Protein AF-A0A1B9SHD8-F1 (afdb_monomer_lite)

Foldseek 3Di:
DVVVLVVCLVPVVDDDQDDPDDADQPRCPVCVVVVHDDHDDDDDPVVCVVDVVSVVVVVCVVCHRPPDDDDSLVVVVVVDVVPDPDDDDPPDDD

pLDDT: mean 76.95, std 13.73, range [38.31, 97.06]

Structure (mmCIF, N/CA/C/O backbone):
data_AF-A0A1B9SHD8-F1
#
_entry.id   AF-A0A1B9SHD8-F1
#
loop_
_atom_site.group_PDB
_atom_site.id
_atom_site.type_symbol
_atom_site.label_atom_id
_atom_site.label_alt_id
_atom_site.label_comp_id
_atom_site.label_asym_id
_atom_site.label_entity_id
_atom_site.label_seq_id
_atom_site.pdbx_PDB_ins_code
_atom_site.Cartn_x
_atom_site.Cartn_y
_atom_site.Cartn_z
_atom_site.occupancy
_atom_site.B_iso_or_equiv
_atom_site.auth_seq_id
_atom_site.auth_comp_id
_atom_site.auth_asym_id
_atom_site.auth_atom_id
_atom_site.pdbx_PDB_model_num
ATOM 1 N N . MET A 1 1 ? 9.414 14.194 1.054 1.00 69.25 1 MET A N 1
ATOM 2 C CA . MET A 1 1 ? 9.375 13.104 0.051 1.00 69.25 1 MET A CA 1
ATOM 3 C C . MET A 1 1 ? 10.114 13.450 -1.235 1.00 69.25 1 MET A C 1
ATOM 5 O O . MET A 1 1 ? 10.987 12.679 -1.592 1.00 69.25 1 MET A O 1
ATOM 9 N N . GLY A 1 2 ? 9.849 14.589 -1.893 1.00 74.38 2 GLY A N 1
ATOM 10 C CA . GLY A 1 2 ? 10.482 14.926 -3.184 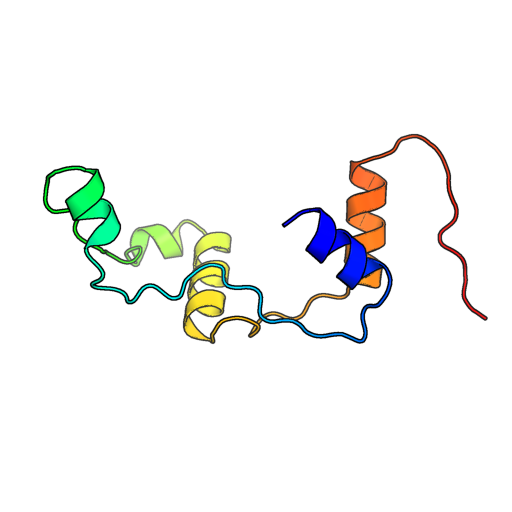1.00 74.38 2 GLY A CA 1
ATOM 11 C C . GLY A 1 2 ? 12.016 14.846 -3.208 1.00 74.38 2 GLY A C 1
ATOM 12 O O . GLY A 1 2 ? 12.568 14.189 -4.079 1.00 74.38 2 GLY A O 1
ATOM 13 N N . ALA A 1 3 ? 12.698 15.419 -2.210 1.00 79.06 3 ALA A N 1
ATOM 14 C CA . ALA A 1 3 ? 14.163 15.358 -2.119 1.00 79.06 3 ALA A CA 1
ATOM 15 C C . ALA A 1 3 ? 14.709 13.928 -1.936 1.00 79.06 3 ALA A C 1
ATOM 17 O O . ALA A 1 3 ? 15.738 13.583 -2.502 1.00 79.06 3 ALA A O 1
ATOM 18 N N . ILE A 1 4 ? 13.999 13.080 -1.182 1.00 77.12 4 ILE A N 1
ATOM 19 C CA . ILE A 1 4 ? 14.417 11.690 -0.954 1.00 77.12 4 ILE A CA 1
ATOM 20 C C . ILE A 1 4 ? 14.229 10.867 -2.234 1.00 77.12 4 ILE A C 1
ATOM 22 O O . ILE A 1 4 ? 15.105 10.100 -2.608 1.00 77.12 4 ILE A O 1
ATOM 26 N N . VAL A 1 5 ? 13.109 11.067 -2.937 1.00 76.31 5 VAL A N 1
ATOM 27 C CA . VAL A 1 5 ? 12.852 10.421 -4.232 1.00 76.31 5 VAL A CA 1
ATOM 28 C C . VAL A 1 5 ? 13.902 10.831 -5.265 1.00 76.31 5 VAL A C 1
ATOM 30 O O . VAL A 1 5 ? 14.404 9.968 -5.975 1.00 76.31 5 VAL A O 1
ATOM 33 N N . ALA A 1 6 ? 14.263 12.117 -5.329 1.00 77.75 6 ALA A N 1
ATOM 34 C CA . ALA A 1 6 ? 15.320 12.594 -6.220 1.00 77.75 6 ALA A CA 1
ATOM 35 C C . ALA A 1 6 ? 16.663 11.905 -5.924 1.00 77.75 6 ALA A C 1
ATOM 37 O O . ALA A 1 6 ? 17.272 11.361 -6.838 1.00 77.75 6 ALA A O 1
ATOM 38 N N . ALA A 1 7 ? 17.058 11.826 -4.649 1.00 77.88 7 ALA A N 1
ATOM 39 C CA . ALA A 1 7 ? 18.299 11.168 -4.244 1.00 77.88 7 ALA A CA 1
ATOM 40 C C . ALA A 1 7 ? 18.329 9.663 -4.584 1.00 77.88 7 ALA A C 1
ATOM 42 O O . ALA A 1 7 ? 19.350 9.161 -5.038 1.00 77.88 7 ALA A O 1
ATOM 43 N N . VAL A 1 8 ? 17.213 8.940 -4.416 1.00 78.62 8 VAL A N 1
ATOM 44 C CA . VAL A 1 8 ? 17.117 7.510 -4.785 1.00 78.62 8 VAL A CA 1
ATOM 45 C C . VAL A 1 8 ? 17.197 7.306 -6.301 1.00 78.62 8 VAL A C 1
ATOM 47 O O . VAL A 1 8 ? 17.741 6.310 -6.763 1.00 78.62 8 VAL A O 1
ATOM 50 N N . LEU A 1 9 ? 16.660 8.232 -7.100 1.00 75.25 9 LEU A N 1
ATOM 51 C CA . LEU A 1 9 ? 16.767 8.149 -8.560 1.00 75.25 9 LEU A CA 1
ATOM 52 C C . LEU A 1 9 ? 18.180 8.484 -9.069 1.00 75.25 9 LEU A C 1
ATOM 54 O O . LEU A 1 9 ? 18.563 7.991 -10.128 1.00 75.25 9 LEU A O 1
ATOM 58 N N . GLU A 1 10 ? 18.940 9.303 -8.338 1.00 80.44 10 GLU A N 1
ATOM 59 C CA . GLU A 1 10 ? 20.345 9.620 -8.634 1.00 80.44 10 GLU A CA 1
ATOM 60 C C . GLU A 1 10 ? 21.312 8.498 -8.210 1.00 80.44 10 GLU A C 1
ATOM 62 O O . GLU A 1 10 ? 22.334 8.306 -8.867 1.00 80.44 10 GLU A O 1
ATOM 67 N N . ASP A 1 11 ? 20.975 7.737 -7.161 1.00 78.75 11 ASP A N 1
ATOM 68 C CA . ASP A 1 11 ? 21.760 6.609 -6.636 1.00 78.75 11 ASP A CA 1
ATOM 69 C C . ASP A 1 11 ? 20.853 5.401 -6.286 1.00 78.75 11 ASP A C 1
ATOM 71 O O . ASP A 1 11 ? 20.472 5.206 -5.125 1.00 78.75 11 ASP A O 1
ATOM 75 N N . PRO A 1 12 ? 20.466 4.587 -7.290 1.00 70.25 12 PRO A N 1
ATOM 76 C CA . PRO A 1 12 ? 19.442 3.547 -7.146 1.00 70.25 12 PRO A CA 1
ATOM 77 C C . PRO A 1 12 ? 19.881 2.317 -6.339 1.00 70.25 12 PRO A C 1
ATOM 79 O O . PRO A 1 12 ? 19.031 1.503 -5.984 1.00 70.25 12 PRO A O 1
ATOM 82 N N . GLU A 1 13 ? 21.173 2.172 -6.030 1.00 72.06 13 GLU A N 1
ATOM 83 C CA . GLU A 1 13 ? 21.698 1.066 -5.212 1.00 72.06 13 GLU A CA 1
ATOM 84 C C . GLU A 1 13 ? 21.419 1.266 -3.709 1.00 72.06 13 GLU A C 1
ATOM 86 O O . GLU A 1 13 ? 21.604 0.356 -2.895 1.00 72.06 13 GLU A O 1
ATOM 91 N N . ARG A 1 14 ? 20.923 2.445 -3.308 1.00 65.00 14 ARG A N 1
ATOM 92 C CA . ARG A 1 14 ? 20.486 2.715 -1.934 1.00 65.00 14 ARG A CA 1
ATOM 93 C C . ARG A 1 14 ? 19.003 2.411 -1.745 1.00 65.00 14 ARG A C 1
ATOM 95 O O . ARG A 1 14 ? 18.129 3.212 -2.074 1.00 65.00 14 ARG A O 1
ATOM 102 N N . PHE A 1 15 ? 18.717 1.285 -1.098 1.00 59.50 15 PHE A N 1
ATOM 103 C CA . PHE A 1 15 ? 17.379 0.980 -0.594 1.00 59.50 15 PHE A CA 1
ATOM 104 C C . PHE A 1 15 ? 17.116 1.728 0.717 1.00 59.50 15 PHE A C 1
ATOM 106 O O . PHE A 1 15 ? 17.875 1.599 1.678 1.00 59.50 15 PHE A O 1
ATOM 113 N N . LEU A 1 16 ? 16.021 2.489 0.774 1.00 65.50 16 LEU A N 1
ATOM 114 C CA . LEU A 1 16 ? 15.579 3.168 1.991 1.00 65.50 16 LEU A CA 1
ATOM 115 C C . LEU A 1 16 ? 14.096 2.873 2.235 1.00 65.50 16 LEU A C 1
ATOM 117 O O . LEU A 1 16 ? 13.237 3.261 1.440 1.00 65.50 16 LEU A O 1
ATOM 121 N N . GLU A 1 17 ? 13.772 2.214 3.348 1.00 67.81 17 GLU A N 1
ATOM 122 C CA . GLU A 1 17 ? 12.393 2.187 3.830 1.00 67.81 17 GLU A CA 1
ATOM 123 C C . GLU A 1 17 ? 12.063 3.564 4.419 1.00 67.81 17 GLU A C 1
ATOM 125 O O . GLU A 1 17 ? 12.571 3.950 5.470 1.00 67.81 17 GLU A O 1
ATOM 130 N N . ILE A 1 18 ? 11.225 4.335 3.724 1.00 67.38 18 ILE A N 1
ATOM 131 C CA . ILE A 1 18 ? 10.832 5.671 4.179 1.00 67.38 18 ILE A CA 1
ATOM 132 C C . ILE A 1 18 ? 9.457 5.585 4.832 1.00 67.38 18 ILE A C 1
ATOM 134 O O . ILE A 1 18 ? 8.425 5.501 4.161 1.00 67.38 18 ILE A O 1
ATOM 138 N N . ALA A 1 19 ? 9.433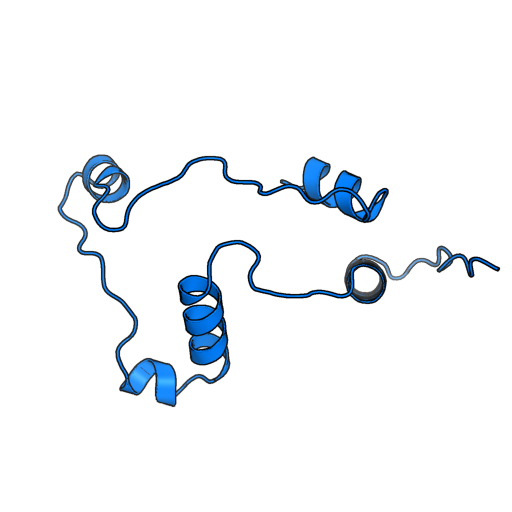 5.674 6.156 1.00 68.44 19 ALA A N 1
ATOM 139 C CA . ALA A 1 19 ? 8.215 5.839 6.930 1.00 68.44 19 ALA A CA 1
ATOM 140 C C . ALA A 1 19 ? 8.381 7.031 7.875 1.00 68.44 19 ALA A C 1
ATOM 142 O O . ALA A 1 19 ? 9.247 7.020 8.739 1.00 68.44 19 ALA A O 1
ATOM 143 N N . SER A 1 20 ? 7.535 8.059 7.736 1.00 66.38 20 SER A N 1
ATOM 144 C CA . SER A 1 20 ? 7.517 9.162 8.713 1.00 66.38 20 SER A CA 1
ATOM 145 C C . SER A 1 20 ? 6.956 8.716 10.066 1.00 66.38 20 SER A C 1
ATOM 147 O O . SER A 1 20 ? 7.305 9.284 11.092 1.00 66.38 20 SER A O 1
ATOM 149 N N . ALA A 1 21 ? 6.061 7.728 10.058 1.00 67.00 21 ALA A N 1
ATOM 150 C CA . ALA A 1 21 ? 5.517 7.076 11.238 1.00 67.00 21 ALA A CA 1
ATOM 151 C C . ALA A 1 21 ? 5.062 5.655 10.868 1.00 67.00 21 ALA A C 1
ATOM 153 O O . ALA A 1 21 ? 4.639 5.391 9.733 1.00 67.00 21 ALA A O 1
ATOM 154 N N . ALA A 1 22 ? 5.137 4.738 11.830 1.00 68.38 22 ALA A N 1
ATOM 155 C CA . ALA A 1 22 ? 4.509 3.426 11.758 1.00 68.38 22 ALA A CA 1
ATOM 156 C C . ALA A 1 22 ? 3.277 3.436 12.666 1.00 68.38 22 ALA A C 1
ATOM 158 O O . ALA A 1 22 ? 3.373 3.642 13.872 1.00 68.38 22 ALA A O 1
ATOM 159 N N . VAL A 1 23 ? 2.107 3.263 12.065 1.00 71.00 23 VAL A N 1
ATOM 160 C CA . VAL A 1 23 ? 0.811 3.382 12.731 1.00 71.00 23 VAL A CA 1
ATOM 161 C C . VAL A 1 23 ? 0.116 2.034 12.567 1.00 71.00 23 VAL A C 1
ATOM 163 O O . VAL A 1 23 ? -0.053 1.557 11.445 1.00 71.00 23 VAL A O 1
ATOM 166 N N . SER A 1 24 ? -0.214 1.374 13.678 1.00 70.12 24 SER A N 1
ATOM 167 C CA . SER A 1 24 ? -0.873 0.064 13.656 1.00 70.12 24 SER A CA 1
ATOM 168 C C . SER A 1 24 ? -2.347 0.188 13.246 1.00 70.12 24 SER A C 1
ATOM 170 O O . SER A 1 24 ? -2.944 1.260 13.335 1.00 70.12 24 SER A O 1
ATOM 172 N N . ARG A 1 25 ? -2.967 -0.925 12.823 1.00 65.75 25 ARG A N 1
ATOM 173 C CA . ARG A 1 25 ? -4.363 -0.974 12.326 1.00 65.75 25 ARG A CA 1
ATOM 174 C C . ARG A 1 25 ? -5.442 -0.619 13.368 1.00 65.75 25 ARG A C 1
ATOM 176 O O . ARG A 1 25 ? -6.615 -0.593 13.020 1.00 65.75 25 ARG A O 1
ATOM 183 N N . GLY A 1 26 ? -5.060 -0.332 14.612 1.00 65.88 26 GLY A N 1
ATOM 184 C CA . GLY A 1 26 ? -5.947 0.165 15.670 1.00 65.88 26 GLY A CA 1
ATOM 185 C C . GLY A 1 26 ? -5.521 1.518 16.238 1.00 65.88 26 GLY A C 1
ATOM 186 O O . GLY A 1 26 ? -6.022 1.921 17.281 1.00 65.88 26 GLY A O 1
ATOM 187 N N . ASN A 1 27 ? -4.563 2.197 15.608 1.00 64.31 27 ASN A N 1
ATOM 188 C CA . ASN A 1 27 ? -4.055 3.449 16.137 1.00 64.31 27 ASN A CA 1
ATOM 189 C C . ASN A 1 27 ? -5.080 4.577 15.918 1.00 64.31 27 ASN A C 1
ATOM 191 O O . ASN A 1 27 ? -5.484 4.870 14.790 1.00 64.31 27 ASN A O 1
ATOM 195 N N . LEU A 1 28 ? -5.498 5.188 17.025 1.00 68.44 28 LEU A N 1
ATOM 196 C CA . LEU A 1 28 ? -6.624 6.111 17.131 1.00 68.44 28 LEU A CA 1
ATOM 197 C C . LEU A 1 28 ? -6.297 7.539 16.695 1.00 68.44 28 LEU A C 1
ATOM 199 O O . LEU A 1 28 ? -7.190 8.366 16.744 1.00 68.44 28 LEU A O 1
ATOM 203 N N . ILE A 1 29 ? -5.092 7.839 16.195 1.00 81.94 29 ILE A N 1
ATOM 204 C CA . ILE A 1 29 ? -4.677 9.217 15.851 1.00 81.94 29 ILE A CA 1
ATOM 205 C C . ILE A 1 29 ? -5.697 9.925 14.946 1.00 81.94 29 ILE A C 1
ATOM 207 O O . ILE A 1 29 ? -5.960 11.111 15.121 1.00 81.94 29 ILE A O 1
ATOM 211 N N . PHE A 1 30 ? -6.307 9.210 13.994 1.00 82.62 30 PHE A N 1
ATOM 212 C CA . PHE A 1 30 ? -7.360 9.788 13.155 1.00 82.62 30 PHE A CA 1
ATOM 213 C C . PHE A 1 30 ? -8.673 10.007 13.911 1.00 82.62 30 PHE A C 1
ATOM 215 O O . PHE A 1 30 ? -9.332 11.016 13.679 1.00 82.62 30 PHE A O 1
ATOM 222 N N . SER A 1 31 ? -9.049 9.092 14.805 1.00 87.56 31 SER A N 1
ATOM 223 C CA . SER A 1 31 ? -10.219 9.246 15.676 1.00 87.56 31 SER A CA 1
ATOM 224 C C . SER A 1 31 ? -10.035 10.407 16.656 1.00 87.56 31 SER A C 1
ATOM 226 O O . SER A 1 31 ? -10.944 11.217 16.816 1.00 87.56 31 SER A O 1
ATOM 228 N N . ASP A 1 32 ? -8.846 10.523 17.249 1.00 86.38 32 ASP A N 1
ATOM 229 C CA . ASP A 1 32 ? -8.461 11.588 18.172 1.00 86.38 32 ASP A CA 1
ATOM 230 C C . ASP A 1 32 ? -8.472 12.940 17.455 1.00 86.38 32 ASP A C 1
ATOM 232 O O . ASP A 1 32 ? -9.117 13.881 17.912 1.00 86.38 32 ASP A O 1
ATOM 236 N N . ALA A 1 33 ? -7.845 13.024 16.275 1.00 89.44 33 ALA A N 1
ATOM 237 C CA . ALA A 1 33 ? -7.855 14.234 15.454 1.00 89.44 33 ALA A CA 1
ATOM 238 C C . ALA A 1 33 ? -9.266 14.619 14.977 1.00 89.44 33 ALA A C 1
ATOM 240 O O . ALA A 1 33 ? -9.564 15.801 14.821 1.00 89.44 33 ALA A O 1
ATOM 241 N N . ALA A 1 34 ? -10.139 13.637 14.740 1.00 89.62 34 ALA A N 1
ATOM 242 C CA . ALA A 1 34 ? -11.519 13.868 14.322 1.00 89.62 34 ALA A CA 1
ATOM 243 C C . ALA A 1 34 ? -12.495 14.090 15.492 1.00 89.62 34 ALA A C 1
ATOM 245 O O . ALA A 1 34 ? -13.663 14.390 15.242 1.00 89.62 34 ALA A O 1
ATOM 246 N N . GLY A 1 35 ? -12.062 13.896 16.744 1.00 93.56 35 GLY A N 1
ATOM 247 C CA . GLY A 1 35 ? -12.916 13.957 17.935 1.00 93.56 35 GLY A CA 1
ATOM 248 C C . GLY A 1 35 ? -14.051 12.923 17.958 1.00 93.56 35 GLY A C 1
ATOM 249 O O . GLY A 1 35 ? -15.010 13.080 18.712 1.00 93.56 35 GLY A O 1
ATOM 250 N N . ARG A 1 36 ? -13.990 11.884 17.115 1.00 91.00 36 ARG A N 1
ATOM 251 C CA . ARG A 1 36 ? -15.011 10.830 17.023 1.00 91.00 36 ARG A CA 1
ATOM 252 C C . ARG A 1 36 ? -14.395 9.496 16.607 1.00 91.00 36 ARG A C 1
ATOM 254 O O . ARG A 1 36 ? -13.427 9.501 15.848 1.00 91.00 36 ARG A O 1
ATOM 261 N N . PRO A 1 37 ? -14.972 8.352 17.013 1.00 88.94 37 PRO A N 1
ATOM 262 C CA . PRO A 1 37 ? -14.482 7.049 16.583 1.00 88.94 37 PRO A CA 1
ATOM 263 C C . PRO A 1 37 ? -14.513 6.906 15.056 1.00 88.94 37 PRO A C 1
ATOM 265 O O . PRO A 1 37 ? -15.559 7.073 14.428 1.00 88.94 37 PRO A O 1
ATOM 268 N N . ILE A 1 38 ? -13.371 6.561 14.463 1.00 86.94 38 ILE A N 1
ATOM 269 C CA . ILE A 1 38 ? -13.252 6.150 13.065 1.00 86.94 38 ILE A CA 1
ATOM 270 C C . ILE A 1 38 ? -12.867 4.672 13.044 1.00 86.94 38 ILE A C 1
ATOM 272 O O . ILE A 1 38 ? -11.796 4.282 13.510 1.00 86.94 38 ILE A O 1
ATOM 276 N N . SER A 1 39 ? -13.748 3.835 12.498 1.00 85.75 39 SER A N 1
ATOM 277 C CA . SER A 1 39 ? -13.497 2.401 12.360 1.00 85.75 39 SER A CA 1
ATOM 278 C C . SER A 1 39 ? -12.626 2.111 11.143 1.00 85.75 39 SER A C 1
ATOM 280 O O . SER A 1 39 ? -12.935 2.515 10.022 1.00 85.75 39 SER A O 1
ATOM 282 N N . TYR A 1 40 ? -11.557 1.349 11.353 1.00 83.56 40 TYR A N 1
ATOM 283 C CA . TYR A 1 40 ? -10.770 0.789 10.264 1.00 83.56 40 TYR A CA 1
ATOM 284 C C . TYR A 1 40 ? -11.493 -0.415 9.644 1.00 83.56 40 TYR A C 1
ATOM 286 O O . TYR A 1 40 ? -11.926 -1.321 10.355 1.00 83.56 40 TYR A O 1
ATOM 294 N N . SER A 1 41 ? -11.584 -0.458 8.314 1.00 86.94 41 SER A N 1
ATOM 295 C CA . SER A 1 41 ? -12.070 -1.626 7.574 1.00 86.94 41 SER A CA 1
ATOM 296 C C . SER A 1 41 ? -11.276 -1.822 6.281 1.00 86.94 41 SER A C 1
ATOM 298 O O . SER A 1 41 ? -10.733 -0.873 5.714 1.00 86.94 41 SER A O 1
ATOM 300 N N . ARG A 1 42 ? -11.170 -3.076 5.827 1.00 88.00 42 ARG A N 1
ATOM 301 C CA . ARG A 1 42 ? -10.621 -3.414 4.506 1.00 88.00 42 ARG A CA 1
ATOM 302 C C . ARG A 1 42 ? -11.725 -3.364 3.453 1.00 88.00 42 ARG A C 1
ATOM 304 O O . ARG A 1 42 ? -12.900 -3.521 3.776 1.00 88.00 42 ARG A O 1
ATOM 311 N N . PHE A 1 43 ? -11.337 -3.225 2.186 1.00 92.94 43 PHE A N 1
ATOM 312 C CA . PHE A 1 43 ? -12.273 -3.385 1.077 1.00 92.94 43 PHE A CA 1
ATOM 313 C C . PHE A 1 43 ? -12.888 -4.788 1.085 1.00 92.94 43 PHE A C 1
ATOM 315 O O . PHE A 1 43 ? -12.181 -5.790 1.196 1.00 92.94 43 PHE A O 1
ATOM 322 N N . GLY A 1 44 ? -14.215 -4.844 0.971 1.00 94.06 44 GLY A N 1
ATOM 323 C CA . GLY A 1 44 ? -14.947 -6.098 0.840 1.00 94.06 44 GLY A CA 1
ATOM 324 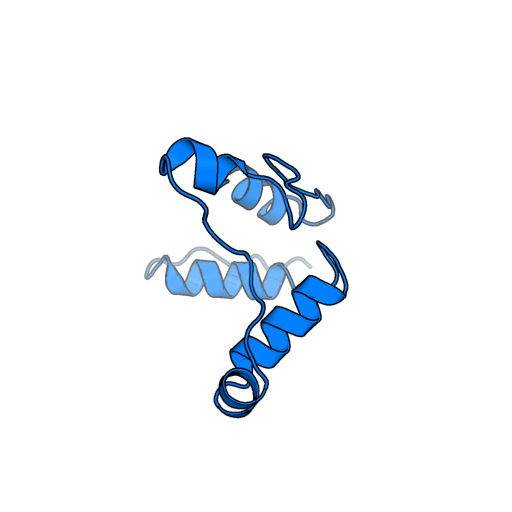C C . GLY A 1 44 ? -14.756 -6.730 -0.538 1.00 94.06 44 GLY A C 1
ATOM 325 O O . GLY A 1 44 ? -14.389 -6.058 -1.504 1.00 94.06 44 GLY A O 1
ATOM 326 N N . LYS A 1 45 ? -15.067 -8.025 -0.639 1.00 93.38 45 LYS A N 1
ATOM 327 C CA . LYS A 1 45 ? -14.870 -8.820 -1.858 1.00 93.38 45 LYS A CA 1
ATOM 328 C C . LYS A 1 45 ? -15.507 -8.195 -3.104 1.00 93.38 45 LYS A C 1
ATOM 330 O O . LYS A 1 45 ? -14.822 -8.047 -4.101 1.00 93.38 45 LYS A O 1
ATOM 335 N N . ALA A 1 46 ? -16.753 -7.725 -3.021 1.00 95.75 46 ALA A N 1
ATOM 336 C CA . ALA A 1 46 ? -17.438 -7.107 -4.162 1.00 95.75 46 ALA A CA 1
ATOM 337 C C . ALA A 1 46 ? -16.702 -5.874 -4.731 1.00 95.75 46 ALA A C 1
ATOM 339 O O . ALA A 1 46 ? -16.696 -5.660 -5.938 1.00 95.75 46 ALA A O 1
ATOM 340 N N . VAL A 1 47 ? -16.051 -5.078 -3.873 1.00 95.62 47 VAL A N 1
ATOM 341 C CA . VAL A 1 47 ? -15.271 -3.899 -4.292 1.00 95.62 47 VAL A CA 1
ATOM 342 C C . VAL A 1 47 ? -13.962 -4.317 -4.960 1.00 95.62 47 VAL A C 1
ATOM 344 O O . VAL A 1 47 ? -13.539 -3.698 -5.933 1.00 95.62 47 VAL A O 1
ATOM 347 N N . LEU A 1 48 ? -13.325 -5.367 -4.442 1.00 95.94 48 LEU A N 1
ATOM 348 C CA . LEU A 1 48 ? -12.099 -5.913 -5.018 1.00 95.94 48 LEU A CA 1
ATOM 349 C C . LEU A 1 48 ? -12.373 -6.592 -6.365 1.00 95.94 48 LEU A C 1
ATOM 351 O O . LEU A 1 48 ? -11.671 -6.319 -7.333 1.00 95.94 48 LEU A O 1
ATOM 355 N N . ASP A 1 49 ? -13.437 -7.387 -6.459 1.00 95.44 49 ASP A N 1
ATOM 356 C CA . ASP A 1 49 ? -13.842 -8.066 -7.694 1.00 95.44 49 ASP A CA 1
ATOM 357 C C . ASP A 1 49 ? -14.155 -7.056 -8.815 1.00 95.44 49 ASP A C 1
ATOM 359 O O . ASP A 1 49 ? -13.873 -7.310 -9.985 1.00 95.44 49 ASP A O 1
ATOM 363 N N . ALA A 1 50 ? -14.669 -5.874 -8.461 1.00 97.06 50 ALA A N 1
ATOM 364 C CA . ALA A 1 50 ? -14.941 -4.791 -9.402 1.00 97.06 50 ALA A CA 1
ATOM 365 C C . ALA A 1 50 ? 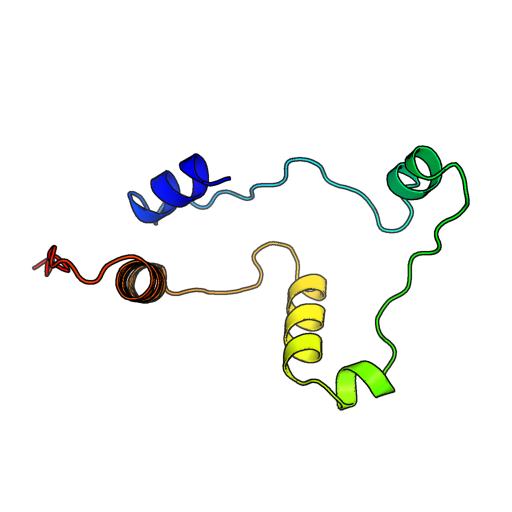-13.688 -4.006 -9.840 1.00 97.06 50 ALA A C 1
ATOM 367 O O . ALA A 1 50 ? -13.770 -3.203 -10.771 1.00 97.06 50 ALA A O 1
ATOM 368 N N . ASN A 1 51 ? -12.538 -4.175 -9.174 1.00 96.00 51 ASN A N 1
ATOM 369 C CA . ASN A 1 51 ? -11.356 -3.360 -9.439 1.00 96.00 51 ASN A CA 1
ATOM 370 C C . ASN A 1 51 ? -10.032 -4.146 -9.296 1.00 96.00 51 ASN A C 1
ATOM 372 O O . ASN A 1 51 ? -9.450 -4.215 -8.206 1.00 96.00 51 ASN A O 1
ATOM 376 N N . PRO A 1 52 ? -9.471 -4.635 -10.419 1.00 92.00 52 PRO A N 1
ATOM 377 C CA . PRO A 1 52 ? -8.192 -5.350 -10.442 1.00 92.00 52 PRO A CA 1
ATOM 378 C C . PRO A 1 52 ? -7.005 -4.549 -9.885 1.00 92.00 52 PRO A C 1
ATOM 380 O O . PRO A 1 52 ? -6.049 -5.128 -9.364 1.00 92.00 52 PRO A O 1
ATOM 383 N N . PHE A 1 53 ? -7.042 -3.216 -9.976 1.00 93.00 53 PHE A N 1
ATOM 384 C CA . PHE A 1 53 ? -6.003 -2.368 -9.395 1.00 93.00 53 PHE A CA 1
ATOM 385 C C . PHE A 1 53 ? -6.042 -2.416 -7.864 1.00 93.00 53 PHE A C 1
ATOM 387 O O . PHE A 1 53 ? -4.995 -2.586 -7.238 1.00 93.00 53 PHE A O 1
ATOM 394 N N . LEU A 1 54 ? -7.233 -2.343 -7.258 1.00 93.88 54 LEU A N 1
ATOM 395 C CA . LEU A 1 54 ? -7.376 -2.463 -5.805 1.00 93.88 54 LEU A CA 1
ATOM 396 C C . LEU A 1 54 ? -6.942 -3.840 -5.308 1.00 93.88 54 LEU A C 1
ATOM 398 O O . LEU A 1 54 ? -6.246 -3.903 -4.300 1.00 93.88 54 LEU A O 1
ATOM 402 N N . VAL A 1 55 ? -7.257 -4.912 -6.043 1.00 93.69 55 VAL A N 1
ATOM 403 C CA . VAL A 1 55 ? -6.778 -6.274 -5.740 1.00 93.69 55 VAL A CA 1
ATOM 404 C C . VAL A 1 55 ? -5.254 -6.298 -5.629 1.00 93.69 55 VAL A C 1
ATOM 406 O O . VAL A 1 55 ? -4.702 -6.733 -4.613 1.00 93.69 55 VAL A O 1
ATOM 409 N N . LYS A 1 56 ? -4.563 -5.767 -6.645 1.00 89.94 56 LYS A N 1
ATOM 410 C CA . LYS A 1 56 ? -3.098 -5.724 -6.671 1.00 89.94 56 LYS A CA 1
ATOM 411 C C . LYS A 1 56 ? -2.533 -4.861 -5.542 1.00 89.94 56 LYS A C 1
ATOM 413 O O . LYS A 1 56 ? -1.581 -5.272 -4.883 1.00 89.94 56 LYS A O 1
ATOM 418 N N . LEU A 1 57 ? -3.135 -3.700 -5.283 1.00 88.75 57 LEU A N 1
ATOM 419 C CA . LEU A 1 57 ? -2.709 -2.799 -4.212 1.00 88.75 57 LEU A CA 1
ATOM 420 C C . LEU A 1 57 ? -2.874 -3.439 -2.826 1.00 88.75 57 LEU A C 1
ATOM 422 O O . LEU A 1 57 ? -1.974 -3.335 -1.993 1.00 88.75 57 LEU A O 1
ATOM 426 N N . THR A 1 58 ? -3.989 -4.133 -2.577 1.00 90.00 58 THR A N 1
ATOM 427 C CA . THR A 1 58 ? -4.210 -4.840 -1.308 1.00 90.00 58 THR A CA 1
ATOM 428 C C . THR A 1 58 ? -3.222 -5.980 -1.108 1.00 90.00 58 THR A C 1
ATOM 430 O O . THR A 1 58 ? -2.655 -6.088 -0.025 1.00 90.00 58 THR A O 1
ATOM 433 N N . ALA A 1 59 ? -2.930 -6.755 -2.159 1.00 89.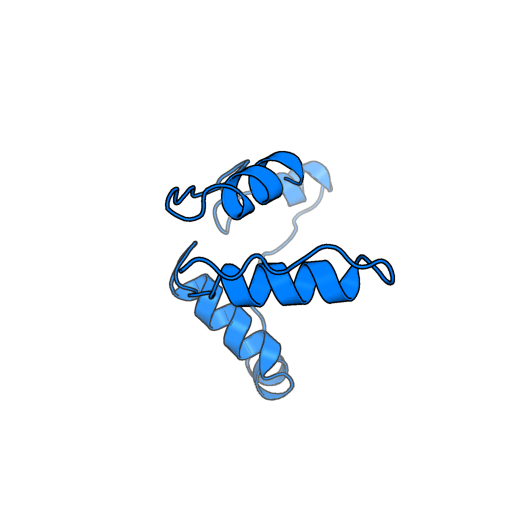31 59 ALA A N 1
ATOM 434 C CA . ALA A 1 59 ? -1.928 -7.815 -2.099 1.00 89.31 59 ALA A CA 1
ATOM 435 C C . ALA A 1 59 ? -0.524 -7.257 -1.800 1.00 89.31 59 ALA A C 1
ATOM 437 O O . ALA A 1 59 ? 0.194 -7.799 -0.967 1.00 89.31 59 ALA A O 1
ATOM 438 N N . MET A 1 60 ? -0.148 -6.129 -2.414 1.00 86.94 60 MET A N 1
ATOM 439 C CA . MET A 1 60 ? 1.124 -5.455 -2.120 1.00 86.94 60 MET A CA 1
ATOM 440 C C . MET A 1 60 ? 1.204 -4.961 -0.670 1.00 86.94 60 MET A C 1
ATOM 442 O O . MET A 1 60 ? 2.250 -5.103 -0.046 1.00 86.94 60 MET A O 1
ATOM 446 N N . MET A 1 61 ? 0.115 -4.419 -0.113 1.00 83.56 61 MET A N 1
ATOM 447 C CA . MET A 1 61 ? 0.079 -4.026 1.302 1.00 83.56 61 MET A CA 1
ATOM 448 C C . MET A 1 61 ? 0.188 -5.220 2.255 1.00 83.56 61 MET A C 1
ATOM 450 O O . MET A 1 61 ? 0.779 -5.084 3.325 1.00 83.56 61 MET A O 1
ATOM 454 N N . ASP A 1 62 ? -0.378 -6.367 1.886 1.00 87.06 62 ASP A N 1
ATOM 455 C CA . ASP A 1 62 ? -0.339 -7.576 2.710 1.00 87.06 62 ASP A CA 1
ATOM 456 C C . ASP A 1 62 ? 1.028 -8.263 2.684 1.00 87.06 62 ASP A C 1
ATOM 458 O O . ASP A 1 62 ? 1.459 -8.793 3.705 1.00 87.06 62 ASP A O 1
ATOM 462 N N . ASN A 1 63 ? 1.748 -8.161 1.567 1.00 85.50 63 ASN A N 1
ATOM 463 C CA . ASN A 1 63 ? 3.095 -8.712 1.423 1.00 85.50 63 ASN A CA 1
ATOM 464 C C . ASN A 1 63 ? 4.187 -7.864 2.107 1.00 85.50 63 ASN A C 1
ATOM 466 O O . ASN A 1 63 ? 5.327 -8.310 2.208 1.00 85.50 63 ASN A O 1
ATOM 470 N N . GLY A 1 64 ? 3.853 -6.665 2.598 1.00 78.25 64 GLY A N 1
ATOM 471 C CA . GLY A 1 64 ? 4.754 -5.795 3.358 1.00 78.25 64 GLY A CA 1
ATOM 472 C C . GLY A 1 64 ? 5.272 -4.573 2.591 1.00 78.25 64 GLY A C 1
ATOM 473 O O . GLY A 1 64 ? 5.218 -4.481 1.361 1.00 78.25 64 GLY A O 1
ATOM 474 N N . ARG A 1 65 ? 5.781 -3.590 3.347 1.00 67.12 65 ARG A N 1
ATOM 475 C CA . ARG A 1 65 ? 6.399 -2.368 2.807 1.00 67.12 65 ARG A CA 1
ATOM 476 C C . ARG A 1 65 ? 7.660 -2.810 2.054 1.00 67.12 65 ARG A C 1
ATOM 478 O O . ARG A 1 65 ? 8.519 -3.425 2.663 1.00 67.12 65 ARG A O 1
ATOM 485 N N . LEU A 1 66 ? 7.745 -2.526 0.750 1.00 69.44 66 LEU A N 1
ATOM 486 C CA . LEU A 1 66 ? 8.806 -2.959 -0.190 1.00 69.44 66 LEU A CA 1
ATOM 487 C C . LEU A 1 66 ? 8.639 -4.333 -0.873 1.00 69.44 66 LEU A C 1
ATOM 489 O O . LEU A 1 66 ? 9.526 -4.741 -1.612 1.00 69.44 66 LEU A O 1
ATOM 493 N N . ALA A 1 67 ? 7.497 -5.017 -0.748 1.00 77.38 67 ALA A N 1
ATOM 494 C CA . ALA A 1 67 ? 7.268 -6.266 -1.496 1.00 77.38 67 ALA A CA 1
ATOM 495 C C . ALA A 1 67 ? 7.102 -6.076 -3.021 1.00 77.38 67 ALA A C 1
ATOM 497 O O . ALA A 1 67 ? 7.042 -7.044 -3.779 1.00 77.38 67 ALA A O 1
ATOM 498 N N . GLY A 1 68 ? 6.970 -4.830 -3.478 1.00 73.62 68 GLY A N 1
ATOM 499 C CA . GLY A 1 68 ? 6.896 -4.489 -4.893 1.00 73.62 68 GLY A CA 1
ATOM 500 C C . GLY A 1 68 ? 8.276 -4.309 -5.514 1.00 73.62 68 GLY A C 1
ATOM 501 O O . GLY A 1 68 ? 9.147 -3.678 -4.926 1.00 73.62 68 GLY A O 1
ATOM 502 N N . THR A 1 69 ? 8.442 -4.788 -6.743 1.00 77.12 69 THR A N 1
ATOM 503 C CA . THR A 1 69 ? 9.617 -4.505 -7.569 1.00 77.12 69 THR A CA 1
ATOM 504 C C . THR A 1 69 ? 9.292 -3.418 -8.588 1.00 77.12 69 THR A C 1
ATOM 506 O O . THR A 1 69 ? 8.209 -3.390 -9.179 1.00 77.12 69 THR A O 1
ATOM 509 N N . ALA A 1 70 ? 10.231 -2.500 -8.792 1.00 78.12 70 ALA A N 1
ATOM 510 C CA . ALA A 1 70 ? 10.147 -1.479 -9.824 1.00 78.12 70 ALA A CA 1
ATOM 511 C C . ALA A 1 70 ? 11.510 -1.344 -10.501 1.00 78.12 70 ALA A C 1
ATOM 513 O O . ALA A 1 70 ? 12.536 -1.272 -9.829 1.00 78.12 70 ALA A O 1
ATOM 514 N N . ASP A 1 71 ? 11.515 -1.282 -11.831 1.00 82.94 71 ASP A N 1
ATOM 515 C CA . ASP A 1 71 ? 12.708 -0.891 -12.572 1.00 82.94 71 ASP A CA 1
ATOM 516 C C . ASP A 1 71 ? 12.838 0.636 -12.502 1.00 82.94 71 ASP A C 1
ATOM 518 O O . ASP A 1 71 ? 12.096 1.374 -13.158 1.00 82.94 71 ASP A O 1
ATOM 522 N N . LEU A 1 72 ? 13.771 1.114 -11.675 1.00 79.12 72 LEU A N 1
ATOM 523 C CA . LEU A 1 72 ? 14.002 2.542 -11.460 1.00 79.12 72 LEU A CA 1
ATOM 524 C C . LEU A 1 72 ? 14.479 3.266 -12.729 1.00 79.12 72 LEU A C 1
ATOM 526 O O . LEU A 1 72 ? 14.207 4.457 -12.878 1.00 79.12 72 LEU A O 1
ATOM 530 N N . ARG A 1 73 ? 15.102 2.563 -13.688 1.00 81.06 73 ARG A N 1
ATOM 531 C CA . ARG A 1 73 ? 15.489 3.146 -14.984 1.00 81.06 73 ARG A CA 1
ATOM 532 C C . ARG A 1 73 ? 14.258 3.414 -15.838 1.00 81.06 73 ARG A C 1
ATOM 534 O O . ARG A 1 73 ? 14.106 4.511 -16.378 1.00 81.06 73 ARG A O 1
ATOM 541 N N . VAL A 1 74 ? 13.355 2.436 -15.922 1.00 85.25 74 VAL A N 1
ATOM 542 C CA . VAL A 1 74 ? 12.077 2.587 -16.636 1.00 85.25 74 VAL A CA 1
ATOM 543 C C . VAL A 1 74 ? 11.216 3.655 -15.967 1.00 85.25 74 VAL A C 1
ATOM 545 O O 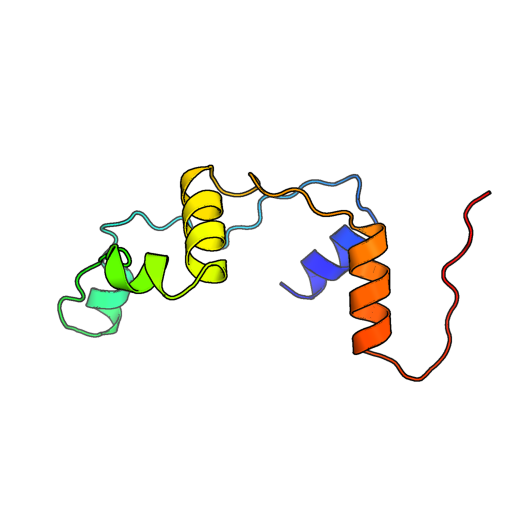. VAL A 1 74 ? 10.666 4.520 -16.651 1.00 85.25 74 VAL A O 1
ATOM 548 N N . LEU A 1 75 ? 11.138 3.641 -14.634 1.00 81.81 75 LEU A N 1
ATOM 549 C CA . LEU A 1 75 ? 10.392 4.631 -13.864 1.00 81.81 75 LEU A CA 1
ATOM 550 C C . LEU A 1 75 ? 10.947 6.044 -14.074 1.00 81.81 75 LEU A C 1
ATOM 552 O O . LEU A 1 75 ? 10.171 6.956 -14.349 1.00 81.81 75 LEU A O 1
ATOM 556 N N . GLY A 1 76 ? 12.269 6.224 -14.017 1.00 79.44 76 GLY A N 1
ATOM 557 C CA . GLY A 1 76 ? 12.923 7.503 -14.292 1.00 79.44 76 GLY A CA 1
ATOM 558 C C . GLY A 1 76 ? 12.606 8.024 -15.695 1.00 79.44 76 GLY A C 1
ATOM 559 O O . GLY A 1 76 ? 12.234 9.186 -15.847 1.00 79.44 76 GLY A O 1
ATOM 560 N N . CYS A 1 77 ? 12.642 7.156 -16.712 1.00 79.50 77 CYS A N 1
ATOM 561 C CA . CYS A 1 77 ? 12.265 7.522 -18.082 1.00 79.50 77 CYS A CA 1
ATOM 562 C C . CYS A 1 77 ? 10.785 7.924 -18.197 1.00 79.50 77 CYS A C 1
ATOM 564 O O . CYS A 1 77 ? 10.462 8.900 -18.873 1.00 79.50 77 CYS A O 1
ATOM 566 N N . LEU A 1 78 ? 9.879 7.193 -17.540 1.00 79.38 78 LEU A N 1
ATOM 567 C CA . LEU A 1 78 ? 8.443 7.490 -17.527 1.00 79.38 78 LEU A CA 1
ATOM 568 C C . LEU A 1 78 ? 8.143 8.822 -16.837 1.00 79.38 78 LEU A C 1
ATOM 570 O O . LEU A 1 78 ? 7.413 9.644 -17.387 1.00 79.38 78 LEU A O 1
ATOM 574 N N . VAL A 1 79 ? 8.717 9.038 -15.654 1.00 75.56 79 VAL A N 1
ATOM 575 C CA . VAL A 1 79 ? 8.591 10.277 -14.877 1.00 75.56 79 VAL A CA 1
ATOM 576 C C . VAL A 1 79 ? 9.138 11.453 -15.676 1.00 75.56 79 VAL A C 1
ATOM 578 O O . VAL A 1 79 ? 8.461 12.467 -15.814 1.00 75.56 79 VAL A O 1
ATOM 581 N N . TRP A 1 80 ? 10.304 11.293 -16.300 1.00 74.69 80 TRP A N 1
ATOM 582 C CA . TRP A 1 80 ? 10.866 12.311 -17.181 1.00 74.69 80 TRP A CA 1
ATOM 583 C C . TRP A 1 80 ? 9.944 12.631 -18.365 1.00 74.69 80 TRP A C 1
ATOM 585 O O . TRP A 1 80 ? 9.653 13.801 -18.622 1.00 74.69 80 TRP A O 1
ATOM 595 N N . ARG A 1 81 ? 9.408 11.597 -19.029 1.00 79.62 81 ARG A N 1
ATOM 596 C CA . ARG A 1 81 ? 8.464 11.738 -20.149 1.00 79.62 81 ARG A CA 1
ATOM 597 C C . ARG A 1 81 ? 7.174 12.456 -19.748 1.00 79.62 81 ARG A C 1
ATOM 599 O O . ARG A 1 81 ? 6.596 13.155 -20.571 1.00 79.62 81 ARG A O 1
ATOM 606 N N . MET A 1 82 ? 6.724 12.286 -18.507 1.00 77.44 82 MET A N 1
ATOM 607 C CA . MET A 1 82 ? 5.545 12.972 -17.975 1.00 77.44 82 MET A CA 1
ATOM 608 C C . MET A 1 82 ? 5.824 14.434 -17.594 1.00 77.44 82 MET A C 1
ATOM 610 O O . MET A 1 82 ? 4.925 15.261 -17.705 1.00 77.44 82 MET A O 1
ATOM 614 N N . ILE A 1 83 ? 7.045 14.763 -17.151 1.00 74.69 83 ILE A N 1
ATOM 615 C CA . ILE A 1 83 ? 7.374 16.082 -16.582 1.00 74.69 83 ILE A CA 1
ATOM 616 C C . ILE A 1 83 ? 7.929 17.067 -17.630 1.00 74.69 83 ILE A C 1
ATOM 618 O O . ILE A 1 83 ? 7.795 18.276 -17.431 1.00 74.69 83 ILE A O 1
ATOM 622 N N . ARG A 1 84 ? 8.530 16.625 -18.752 1.00 61.84 84 ARG A N 1
ATOM 623 C CA . ARG A 1 84 ? 9.125 17.560 -19.734 1.00 61.84 84 ARG A CA 1
ATOM 624 C C . ARG A 1 84 ? 8.964 17.198 -21.214 1.00 61.84 84 ARG A C 1
ATOM 626 O O . ARG A 1 84 ? 9.473 16.196 -21.698 1.00 61.84 84 ARG A O 1
ATOM 633 N N . ALA A 1 85 ? 8.422 18.175 -21.944 1.00 53.59 85 ALA A N 1
ATOM 634 C CA . ALA A 1 85 ? 8.553 18.410 -23.382 1.00 53.59 85 ALA A CA 1
ATOM 635 C C . ALA A 1 85 ? 9.863 19.162 -23.759 1.00 53.59 85 ALA A C 1
ATOM 637 O O . ALA A 1 85 ? 9.866 19.980 -24.672 1.00 53.59 85 ALA A O 1
ATOM 638 N N . ILE A 1 86 ? 10.980 18.935 -23.051 1.00 50.38 86 ILE A N 1
ATOM 639 C CA . ILE A 1 86 ? 12.296 19.548 -23.348 1.00 50.38 86 ILE A CA 1
ATOM 640 C C . ILE A 1 86 ? 13.380 18.460 -23.229 1.00 50.38 86 ILE A C 1
ATOM 642 O O . ILE A 1 86 ? 13.396 17.751 -22.218 1.00 50.38 86 ILE A O 1
ATOM 646 N N . PRO A 1 87 ? 14.276 18.294 -24.223 1.00 50.44 87 PRO A N 1
ATOM 647 C CA . PRO A 1 87 ? 15.168 17.144 -24.295 1.00 50.44 87 PRO A CA 1
ATOM 648 C C . PRO A 1 87 ? 16.344 17.284 -23.322 1.00 50.44 87 PRO A C 1
ATOM 650 O O . PRO A 1 87 ? 17.091 18.257 -23.364 1.00 50.44 87 PRO A O 1
ATOM 653 N N . ALA A 1 88 ? 16.555 16.267 -22.490 1.00 52.66 88 ALA A N 1
ATOM 654 C CA . ALA A 1 88 ? 17.866 15.968 -21.923 1.00 52.66 88 ALA A CA 1
ATOM 655 C C . ALA A 1 88 ? 18.057 14.442 -21.906 1.00 52.66 88 ALA A C 1
ATOM 657 O O . ALA A 1 88 ? 17.073 13.703 -21.806 1.00 52.66 88 ALA A O 1
ATOM 658 N N . PRO A 1 89 ? 19.294 13.963 -22.107 1.00 51.53 89 PRO A N 1
ATOM 659 C CA . PRO A 1 89 ? 19.548 12.645 -22.656 1.00 51.53 89 PRO A CA 1
ATOM 660 C C . PRO A 1 89 ? 19.363 11.565 -21.595 1.00 51.53 89 PRO A C 1
ATOM 662 O O . PRO A 1 89 ? 19.975 11.623 -20.530 1.00 51.53 89 PRO A O 1
ATOM 665 N N . CYS A 1 90 ? 18.623 10.507 -21.936 1.00 53.91 90 CYS A N 1
ATOM 666 C CA . CYS A 1 90 ? 18.925 9.184 -21.402 1.00 53.91 90 CYS A CA 1
ATOM 667 C C . CYS A 1 90 ? 20.384 8.887 -21.770 1.00 53.91 90 CYS A C 1
ATOM 669 O O . CYS A 1 90 ? 20.675 8.466 -22.892 1.00 53.91 90 CYS A O 1
ATOM 671 N N . ARG A 1 91 ? 21.323 9.202 -20.872 1.00 46.91 91 ARG A N 1
ATOM 672 C CA . ARG A 1 91 ? 22.731 8.860 -21.052 1.00 46.91 91 ARG A CA 1
ATOM 673 C C . ARG A 1 91 ? 22.814 7.341 -21.156 1.00 46.91 91 ARG A C 1
ATOM 675 O O . ARG A 1 91 ? 22.525 6.621 -20.206 1.00 46.91 91 ARG A O 1
ATOM 682 N N . ARG A 1 92 ? 23.179 6.877 -22.349 1.00 43.38 92 ARG A N 1
ATOM 683 C CA . ARG A 1 92 ? 23.564 5.500 -22.638 1.00 43.38 92 ARG A CA 1
ATOM 684 C C . ARG A 1 92 ? 24.887 5.270 -21.899 1.00 43.38 92 ARG A C 1
ATOM 686 O O . ARG A 1 92 ? 25.894 5.862 -22.275 1.00 43.38 92 ARG A O 1
ATOM 693 N N . ILE A 1 93 ? 24.854 4.522 -20.800 1.00 38.31 93 ILE A N 1
ATOM 694 C CA . ILE A 1 93 ? 26.069 4.039 -20.134 1.00 38.31 93 ILE A CA 1
ATOM 695 C C . ILE A 1 93 ? 26.581 2.884 -21.001 1.00 38.31 93 ILE A C 1
ATOM 697 O O . ILE A 1 93 ? 25.814 1.963 -21.291 1.00 38.31 93 ILE A O 1
ATOM 701 N N . ALA A 1 94 ? 27.807 3.035 -21.506 1.00 39.00 94 ALA A N 1
ATOM 702 C CA . ALA A 1 94 ? 28.569 1.977 -22.162 1.00 39.00 94 ALA A CA 1
ATOM 703 C C . ALA A 1 94 ? 29.080 0.972 -21.126 1.00 39.00 94 ALA A C 1
ATOM 705 O O . ALA A 1 94 ? 29.345 1.415 -19.984 1.00 39.00 94 ALA A O 1
#

Sequence (94 aa):
MGAIVAAVLEDPERFLEIASAAVSRGNLIFSDAAGRPISYSRFGKAVLDANPFLVKLTAMMDNGRLAGTADLRVLGCLVWRMIRAIPAPCRRIA

Secondary structure (DSSP, 8-state):
-HHHHHHHHH-TT------S----TT-THHHHHHTS-----PPPHHHHHT-HHHHHHHHHHHS-TT-----HHHHHHHHHHHH-SS--------

Radius of gyration: 18.66 Å; chains: 1; bounding box: 46×28×42 Å